Protein AF-A0AAV6BJM8-F1 (afdb_monomer)

pLDDT: mean 89.23, std 7.76, range [55.44, 96.25]

Mean predicted aligned error: 4.37 Å

Solvent-accessible surface area (backbone atoms only — not comparable to full-atom values): 4194 Å² total; per-residue (Å²): 130,64,68,66,62,60,53,48,53,52,49,50,53,54,52,50,52,52,52,52,52,54,50,51,40,68,76,42,62,83,42,61,67,57,48,53,51,52,51,52,52,42,52,50,34,32,77,68,70,75,38,61,64,69,60,41,50,53,51,51,52,53,52,51,53,49,38,55,51,54,63,71,76,105

Radius of gyration: 14.2 Å; Cα contacts (8 Å, |Δi|>4): 32; chains: 1; bounding box: 31×20×45 Å

Structure (mmCIF, N/CA/C/O backbone):
data_AF-A0AAV6BJM8-F1
#
_entry.id   AF-A0AAV6BJM8-F1
#
loop_
_atom_site.group_PDB
_atom_site.id
_atom_site.type_symbol
_atom_site.label_atom_id
_atom_site.label_alt_id
_atom_site.label_comp_id
_atom_site.label_asym_id
_atom_site.label_entity_id
_atom_site.label_seq_id
_atom_site.pdbx_PDB_ins_code
_atom_site.Cartn_x
_atom_site.Cartn_y
_atom_site.Cartn_z
_atom_site.occupancy
_atom_site.B_iso_or_equiv
_atom_site.auth_seq_id
_atom_site.auth_comp_id
_atom_site.auth_asym_id
_atom_site.auth_atom_id
_atom_site.pdbx_PDB_model_num
ATOM 1 N N . MET A 1 1 ? 17.894 6.187 -24.097 1.00 57.50 1 MET A N 1
ATOM 2 C CA . MET A 1 1 ? 17.348 5.930 -22.740 1.00 57.50 1 MET A CA 1
ATOM 3 C C . MET A 1 1 ? 17.154 4.433 -22.576 1.00 57.50 1 MET A C 1
ATOM 5 O O . MET A 1 1 ? 16.254 3.898 -23.213 1.00 57.50 1 MET A O 1
ATOM 9 N N . SER A 1 2 ? 17.992 3.748 -21.790 1.00 67.19 2 SER A N 1
ATOM 10 C CA . SER A 1 2 ? 17.784 2.317 -21.538 1.00 67.19 2 SER A CA 1
ATOM 11 C C . SER A 1 2 ? 16.440 2.119 -20.827 1.00 67.19 2 SER A C 1
ATOM 13 O O . SER A 1 2 ? 16.054 2.906 -19.956 1.00 67.19 2 SER A O 1
ATOM 15 N N . THR A 1 3 ? 15.684 1.108 -21.246 1.00 75.12 3 THR A N 1
ATOM 16 C CA . THR A 1 3 ? 14.349 0.752 -20.728 1.00 75.12 3 THR A CA 1
ATOM 17 C C . THR A 1 3 ? 14.315 0.703 -19.195 1.00 75.12 3 THR A C 1
ATOM 19 O O . THR A 1 3 ? 13.399 1.244 -18.575 1.00 75.12 3 THR A O 1
ATOM 22 N N . ASN A 1 4 ? 15.401 0.221 -18.589 1.00 83.44 4 ASN A N 1
ATOM 23 C CA . ASN A 1 4 ? 15.601 0.141 -17.143 1.00 83.44 4 ASN A CA 1
ATOM 24 C C . ASN A 1 4 ? 15.453 1.486 -16.411 1.00 83.44 4 ASN A C 1
ATOM 26 O O . ASN A 1 4 ? 14.823 1.539 -15.356 1.00 83.44 4 ASN A O 1
ATOM 30 N N . LEU A 1 5 ? 15.974 2.591 -16.958 1.00 88.25 5 LEU A N 1
ATOM 31 C CA . LEU A 1 5 ? 15.902 3.905 -16.300 1.00 88.25 5 LEU A CA 1
ATOM 32 C C . LEU A 1 5 ? 14.481 4.479 -16.308 1.00 88.25 5 LEU A C 1
ATOM 34 O O . LEU A 1 5 ? 14.060 5.139 -15.355 1.00 88.25 5 LEU A O 1
ATOM 38 N N . ARG A 1 6 ? 13.719 4.224 -17.377 1.00 87.00 6 ARG A N 1
ATOM 39 C CA . ARG A 1 6 ? 12.324 4.676 -17.491 1.00 87.00 6 ARG A C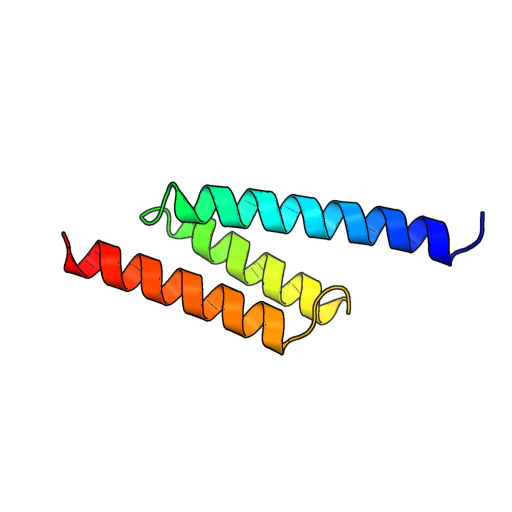A 1
ATOM 40 C C . ARG A 1 6 ? 11.449 3.963 -16.466 1.00 87.00 6 ARG A C 1
ATOM 42 O O . ARG A 1 6 ? 10.677 4.612 -15.757 1.00 87.00 6 ARG A O 1
ATOM 49 N N . ASP A 1 7 ? 11.611 2.651 -16.345 1.00 86.75 7 ASP A N 1
ATOM 50 C CA . ASP A 1 7 ? 10.836 1.849 -15.401 1.00 86.75 7 ASP A CA 1
ATOM 51 C C . ASP A 1 7 ? 11.277 2.079 -13.955 1.00 86.75 7 ASP A C 1
ATOM 53 O O . ASP A 1 7 ? 10.434 2.151 -13.060 1.00 86.75 7 ASP A O 1
ATOM 57 N N . GLN A 1 8 ? 12.567 2.330 -13.713 1.00 89.81 8 GLN A N 1
ATOM 58 C CA . GLN A 1 8 ? 13.057 2.734 -12.397 1.00 89.81 8 GLN A CA 1
ATOM 59 C C . GLN A 1 8 ? 12.404 4.040 -11.920 1.00 89.81 8 GLN A C 1
ATOM 61 O O . GLN A 1 8 ? 11.924 4.092 -10.785 1.00 89.81 8 GLN A O 1
ATOM 66 N N . LYS A 1 9 ? 12.314 5.070 -12.777 1.00 92.25 9 LYS A N 1
ATOM 67 C CA . LYS A 1 9 ? 11.650 6.345 -12.439 1.00 92.25 9 LYS A CA 1
ATOM 68 C C . LYS A 1 9 ? 10.171 6.149 -12.094 1.00 92.25 9 LYS A C 1
ATOM 70 O O . LYS A 1 9 ? 9.700 6.676 -11.086 1.00 92.25 9 LYS A O 1
ATOM 75 N N . ARG A 1 10 ? 9.448 5.336 -12.873 1.00 89.31 10 ARG A N 1
ATOM 76 C CA . ARG A 1 10 ? 8.042 4.985 -12.594 1.00 89.31 10 ARG A CA 1
ATOM 77 C C . ARG A 1 10 ? 7.897 4.241 -11.267 1.00 89.31 10 ARG A C 1
ATOM 79 O O . ARG A 1 10 ? 7.052 4.593 -10.449 1.00 89.31 10 ARG A O 1
ATOM 86 N N . ASN A 1 11 ? 8.758 3.258 -11.019 1.00 92.06 11 ASN A N 1
ATOM 87 C CA . ASN A 1 11 ? 8.751 2.483 -9.781 1.00 92.06 11 ASN A CA 1
ATOM 88 C C . ASN A 1 11 ? 9.052 3.356 -8.560 1.00 92.06 11 ASN A C 1
ATOM 90 O O . ASN A 1 11 ? 8.457 3.153 -7.501 1.00 92.06 11 ASN A O 1
ATOM 94 N N . LEU A 1 12 ? 9.956 4.328 -8.695 1.00 92.44 12 LEU A N 1
ATOM 95 C CA . LEU A 1 12 ? 10.258 5.286 -7.638 1.00 92.44 12 LEU A CA 1
ATOM 96 C C 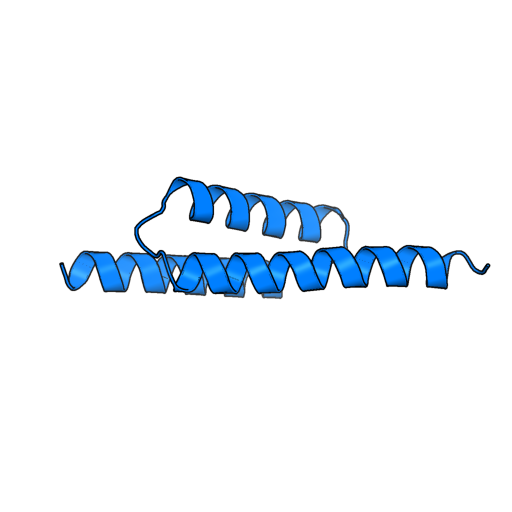. LEU A 1 12 ? 9.033 6.148 -7.309 1.00 92.44 12 LEU A C 1
ATOM 98 O O . LEU A 1 12 ? 8.685 6.251 -6.134 1.00 92.44 12 LEU A O 1
ATOM 102 N N . ALA A 1 13 ? 8.356 6.686 -8.327 1.00 92.31 13 ALA A N 1
ATOM 103 C CA . ALA A 1 13 ? 7.148 7.495 -8.159 1.00 92.31 13 ALA A CA 1
ATOM 104 C C . ALA A 1 13 ? 6.010 6.710 -7.480 1.00 92.31 13 ALA A C 1
ATOM 106 O O . ALA A 1 13 ? 5.415 7.177 -6.512 1.00 92.31 13 ALA A O 1
ATOM 107 N N . VAL A 1 14 ? 5.758 5.467 -7.903 1.00 92.00 14 VAL A N 1
ATOM 108 C CA . VAL A 1 14 ? 4.738 4.615 -7.264 1.00 92.00 14 VAL A CA 1
ATOM 109 C C . VAL A 1 14 ? 5.116 4.300 -5.812 1.00 92.00 14 VAL A C 1
ATOM 111 O O . VAL A 1 14 ? 4.274 4.322 -4.912 1.00 92.00 14 VAL A O 1
ATOM 114 N N . LYS A 1 15 ? 6.397 4.017 -5.540 1.00 90.75 15 LYS A N 1
ATOM 115 C CA . LYS A 1 15 ? 6.870 3.738 -4.177 1.00 90.75 15 LYS A CA 1
ATOM 116 C C . LYS A 1 15 ? 6.772 4.966 -3.268 1.00 90.75 15 LYS A C 1
ATOM 118 O O . LYS A 1 15 ? 6.454 4.785 -2.090 1.00 90.75 15 LYS A O 1
ATOM 123 N N . SER A 1 16 ? 7.053 6.173 -3.762 1.00 94.38 16 SER A N 1
ATOM 124 C CA . SER A 1 16 ? 6.923 7.408 -2.979 1.00 94.38 16 SER A CA 1
ATOM 125 C C . SER A 1 16 ? 5.457 7.731 -2.698 1.00 94.38 16 SER A C 1
ATOM 127 O O . SER A 1 16 ? 5.110 7.965 -1.542 1.00 94.38 16 SER A O 1
ATOM 129 N N . GLU A 1 17 ? 4.578 7.605 -3.693 1.00 93.19 17 GLU A N 1
ATOM 130 C CA . GLU A 1 17 ? 3.133 7.776 -3.521 1.00 93.19 17 GLU A CA 1
ATOM 131 C C . GLU A 1 17 ? 2.577 6.820 -2.453 1.00 93.19 17 GLU A C 1
ATOM 133 O O . GLU A 1 17 ? 1.895 7.245 -1.518 1.00 93.19 17 GLU A O 1
ATOM 138 N N . LEU A 1 18 ? 2.936 5.531 -2.518 1.00 93.69 18 LEU A N 1
ATOM 139 C CA . LEU A 1 18 ? 2.527 4.540 -1.518 1.00 93.69 18 LEU A CA 1
ATOM 140 C C . LEU A 1 18 ? 2.999 4.899 -0.103 1.00 93.69 18 LEU A C 1
ATOM 142 O O . LEU A 1 18 ? 2.269 4.658 0.857 1.00 93.69 18 LEU A O 1
ATOM 146 N N . LYS A 1 19 ? 4.210 5.451 0.055 1.00 92.19 19 LYS A N 1
ATOM 147 C CA . LYS A 1 19 ? 4.709 5.902 1.366 1.00 92.19 19 LYS A CA 1
ATOM 148 C C . LYS A 1 19 ? 3.870 7.065 1.898 1.00 92.19 19 LYS A C 1
ATOM 150 O O . LYS A 1 19 ? 3.490 7.035 3.067 1.00 92.19 19 LYS A O 1
ATOM 155 N N . THR A 1 20 ? 3.553 8.041 1.052 1.00 95.00 20 THR A N 1
ATOM 156 C CA . THR A 1 20 ? 2.728 9.200 1.419 1.00 95.00 20 THR A CA 1
ATOM 157 C C . THR A 1 20 ? 1.323 8.774 1.826 1.00 95.00 20 THR A C 1
ATOM 159 O O . THR A 1 20 ? 0.841 9.169 2.885 1.00 95.00 20 THR A O 1
ATOM 162 N N . LEU A 1 21 ? 0.690 7.899 1.045 1.00 93.38 21 LEU A N 1
ATOM 163 C CA . LEU A 1 21 ? -0.636 7.373 1.364 1.00 93.38 21 LEU A CA 1
ATOM 164 C C . LEU A 1 21 ? -0.643 6.558 2.661 1.00 93.38 21 LEU A C 1
ATOM 166 O O . LEU A 1 21 ? -1.557 6.698 3.466 1.00 93.38 21 LEU A O 1
ATOM 170 N N . LEU A 1 22 ? 0.398 5.756 2.907 1.00 92.75 22 LEU A N 1
ATOM 171 C CA . LEU A 1 22 ? 0.556 5.043 4.176 1.00 92.75 22 LEU A CA 1
ATOM 172 C C . LEU A 1 22 ? 0.727 5.995 5.363 1.00 92.75 22 LEU A C 1
ATOM 174 O O . LEU A 1 22 ? 0.257 5.676 6.450 1.00 92.75 22 LEU A O 1
ATOM 178 N N . LYS A 1 23 ? 1.402 7.136 5.181 1.00 92.69 23 LYS A N 1
ATOM 179 C CA . LYS A 1 23 ? 1.528 8.159 6.227 1.00 92.69 23 LYS A CA 1
ATOM 180 C C . LYS A 1 23 ? 0.170 8.799 6.523 1.00 92.69 23 LYS A C 1
ATOM 182 O O . LYS A 1 23 ? -0.206 8.846 7.687 1.00 92.69 23 LYS A O 1
ATOM 187 N N . ARG A 1 24 ? -0.580 9.193 5.488 1.00 91.69 24 ARG A N 1
ATOM 188 C CA . ARG A 1 24 ? -1.937 9.753 5.632 1.00 91.69 24 ARG A CA 1
ATOM 189 C C . ARG A 1 24 ? -2.889 8.778 6.318 1.00 91.69 24 ARG A C 1
ATOM 191 O O . ARG A 1 24 ? -3.531 9.135 7.293 1.00 91.69 24 ARG A O 1
ATOM 198 N N . ALA A 1 25 ? -2.882 7.513 5.899 1.00 90.50 25 ALA A N 1
ATOM 199 C CA . ALA A 1 25 ? -3.681 6.469 6.537 1.00 90.50 25 ALA A CA 1
ATOM 200 C C . ALA A 1 25 ? -3.365 6.313 8.037 1.00 90.50 25 ALA A C 1
ATOM 202 O O . ALA A 1 25 ? -4.250 6.010 8.823 1.00 90.50 25 ALA A O 1
ATOM 203 N N . ARG A 1 26 ? -2.119 6.544 8.469 1.00 88.50 26 ARG A N 1
ATOM 204 C CA . ARG A 1 26 ? -1.778 6.525 9.902 1.00 88.50 26 ARG A CA 1
ATOM 205 C C . ARG A 1 26 ? -2.283 7.736 10.676 1.00 88.50 26 ARG A C 1
ATOM 207 O O . ARG A 1 26 ? -2.497 7.607 11.872 1.00 88.50 26 ARG A O 1
ATOM 214 N N . GLN A 1 27 ? -2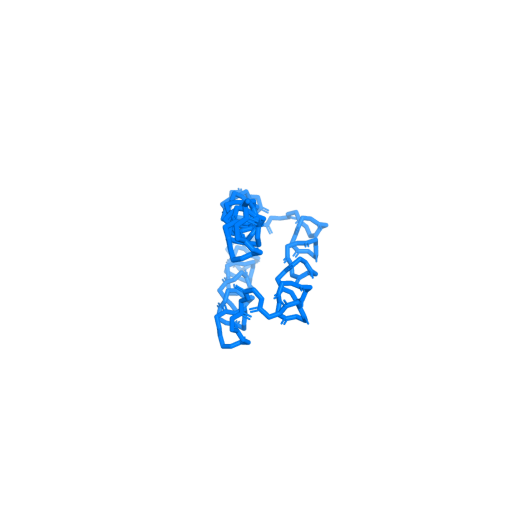.417 8.883 10.021 1.00 89.81 27 GLN A N 1
ATOM 215 C CA . GLN A 1 27 ? -2.925 10.108 10.640 1.00 89.81 27 GLN A CA 1
ATOM 216 C C . GLN A 1 27 ? -4.454 10.089 10.752 1.00 89.81 27 GLN A C 1
ATOM 218 O O . GLN A 1 27 ? -4.994 10.626 11.708 1.00 89.81 27 GLN A O 1
ATOM 223 N N . GLU A 1 28 ? -5.134 9.415 9.821 1.00 88.00 28 GLU A N 1
ATOM 224 C CA . GLU A 1 28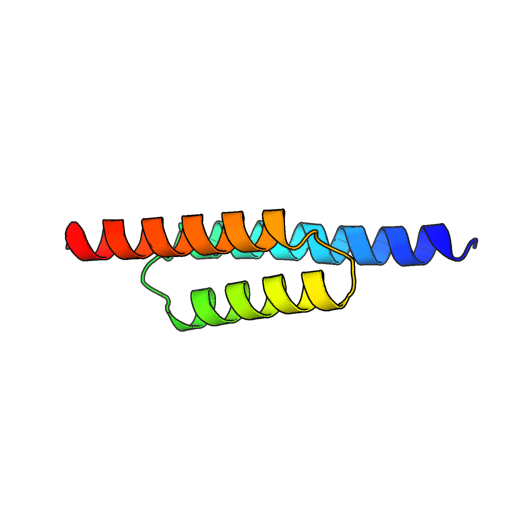 ? -6.597 9.315 9.770 1.00 88.00 28 GLU A CA 1
ATOM 225 C C . GLU A 1 28 ? -7.074 7.854 9.909 1.00 88.00 28 GLU A C 1
ATOM 227 O O . GLU A 1 28 ? -7.586 7.264 8.950 1.00 88.00 28 GLU A O 1
ATOM 232 N N . PRO A 1 29 ? -6.919 7.222 11.088 1.00 80.12 29 PRO A N 1
ATOM 233 C CA . PRO A 1 29 ? -7.280 5.818 11.285 1.00 80.12 29 PRO A CA 1
ATOM 234 C C . PRO A 1 29 ? -8.784 5.534 11.120 1.00 80.12 29 PRO A C 1
ATOM 236 O O . PRO A 1 29 ? -9.146 4.402 10.806 1.00 80.12 29 PRO A O 1
ATOM 239 N N . GLY A 1 30 ? -9.650 6.541 11.281 1.00 80.44 30 GLY A N 1
ATOM 240 C CA . GLY A 1 30 ? -11.104 6.423 11.100 1.00 80.44 30 GLY A CA 1
ATOM 241 C C . GLY A 1 30 ? -11.581 6.493 9.644 1.00 80.44 30 GLY A C 1
ATOM 242 O O . GLY A 1 30 ? -12.740 6.202 9.358 1.00 80.44 30 GLY A O 1
ATOM 243 N N . ASN A 1 31 ? -10.710 6.847 8.693 1.00 87.06 31 ASN A N 1
ATOM 244 C CA . ASN A 1 31 ? -11.099 7.010 7.295 1.00 87.06 31 ASN A CA 1
ATOM 245 C C . ASN A 1 31 ? -11.073 5.663 6.545 1.00 87.06 31 ASN A C 1
ATOM 247 O O . ASN A 1 31 ? -10.083 5.280 5.910 1.00 87.06 31 ASN A O 1
ATOM 251 N N . ALA A 1 32 ? -12.18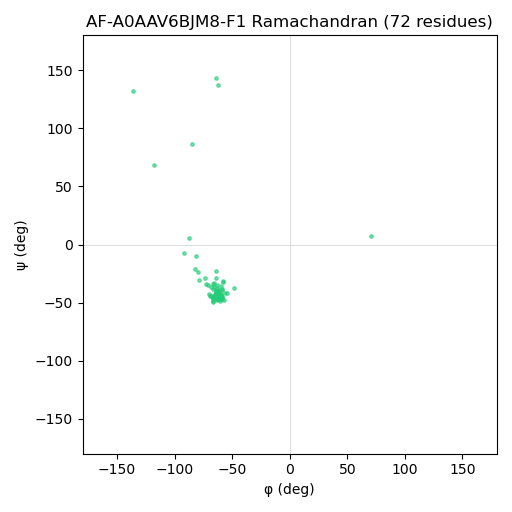6 4.926 6.608 1.00 85.81 32 ALA A N 1
ATOM 252 C CA . ALA A 1 32 ? -12.322 3.605 5.990 1.00 85.81 32 ALA A CA 1
ATOM 253 C C . ALA A 1 32 ? -12.113 3.620 4.460 1.00 85.81 32 ALA A C 1
ATOM 255 O O . ALA A 1 32 ? -11.515 2.695 3.898 1.00 85.81 32 ALA A O 1
ATOM 256 N N . ALA A 1 33 ? -12.550 4.685 3.780 1.00 89.06 33 ALA A N 1
ATOM 257 C CA . ALA A 1 33 ? -12.368 4.845 2.338 1.00 89.06 33 ALA A CA 1
ATOM 258 C C . ALA A 1 33 ? -10.881 4.972 1.975 1.00 89.06 33 ALA A C 1
ATOM 260 O O . ALA A 1 33 ? -10.391 4.280 1.071 1.00 89.06 33 ALA A O 1
ATOM 261 N N . LEU A 1 34 ? -10.135 5.782 2.735 1.00 90.06 34 LEU A N 1
ATOM 262 C CA . LEU A 1 34 ? -8.691 5.914 2.573 1.00 90.06 34 LEU A CA 1
ATOM 263 C C . LEU A 1 34 ? -7.995 4.566 2.794 1.00 90.06 34 LEU A C 1
ATOM 265 O O . LEU A 1 34 ? -7.199 4.152 1.950 1.00 90.06 34 LEU A O 1
ATOM 269 N N . MET A 1 35 ? -8.348 3.826 3.846 1.00 89.38 35 MET A N 1
ATOM 270 C CA . MET A 1 35 ? -7.769 2.505 4.129 1.00 89.38 35 MET A CA 1
ATOM 271 C C . MET A 1 35 ? -7.988 1.501 2.995 1.00 89.38 35 MET A C 1
ATOM 273 O O . MET A 1 35 ? -7.042 0.831 2.565 1.00 89.38 35 MET A O 1
ATOM 277 N N . LYS A 1 36 ? -9.212 1.432 2.457 1.00 90.69 36 LYS A N 1
ATOM 278 C CA . LYS A 1 36 ? -9.546 0.564 1.320 1.00 90.69 36 LYS A CA 1
ATOM 279 C C . LYS A 1 36 ? -8.751 0.951 0.072 1.00 90.69 36 LYS A C 1
ATOM 281 O O . LYS A 1 36 ? -8.228 0.078 -0.625 1.00 90.69 36 LYS A O 1
ATOM 286 N N . SER A 1 37 ? -8.592 2.253 -0.176 1.00 93.12 37 SER A N 1
ATOM 287 C CA . SER A 1 37 ? -7.794 2.758 -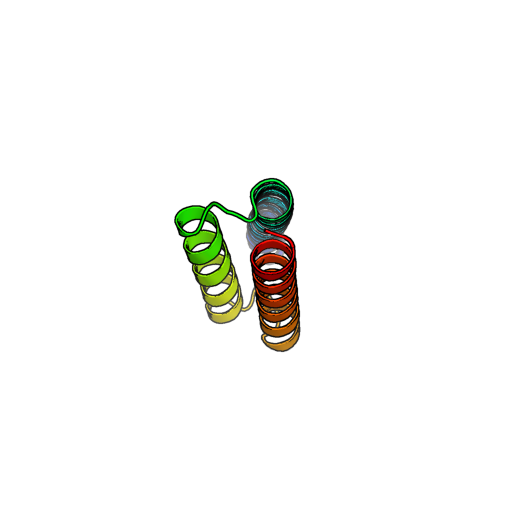1.299 1.00 93.12 37 SER A CA 1
ATOM 288 C C . SER A 1 37 ? -6.313 2.368 -1.175 1.00 93.12 37 SER A C 1
ATOM 290 O O . SER A 1 37 ? -5.704 1.915 -2.148 1.00 93.12 37 SER A O 1
ATOM 292 N N . VAL A 1 38 ? -5.742 2.456 0.034 1.00 93.56 38 VAL A N 1
ATOM 293 C CA . VAL A 1 38 ? -4.349 2.083 0.310 1.00 93.56 38 VAL A CA 1
ATOM 294 C C . VAL A 1 38 ? -4.141 0.583 0.150 1.00 93.56 38 VAL A C 1
ATOM 296 O O . VAL A 1 38 ? -3.168 0.174 -0.486 1.00 93.56 38 VAL A O 1
ATOM 299 N N . ALA A 1 39 ? -5.055 -0.241 0.667 1.00 92.75 39 ALA A N 1
ATOM 300 C CA . ALA A 1 39 ? -4.996 -1.691 0.493 1.00 92.75 39 ALA A CA 1
ATOM 301 C C . ALA A 1 39 ? -5.029 -2.080 -0.996 1.00 92.75 39 ALA A C 1
ATOM 303 O O . ALA A 1 39 ? -4.162 -2.824 -1.454 1.00 92.75 39 ALA A O 1
ATOM 304 N N . SER A 1 40 ? -5.947 -1.491 -1.770 1.00 94.38 40 SER A N 1
ATOM 305 C CA . SER A 1 40 ? -6.059 -1.732 -3.215 1.00 94.38 40 SER A CA 1
ATOM 306 C C . SER A 1 40 ? -4.792 -1.328 -3.981 1.00 94.38 40 SER A C 1
ATOM 308 O O . SER A 1 40 ? -4.289 -2.086 -4.816 1.00 94.38 40 SER A O 1
ATOM 310 N N . LYS A 1 41 ? -4.202 -0.167 -3.661 1.00 94.38 41 LYS A N 1
ATOM 311 C CA . LYS A 1 41 ? -2.942 0.277 -4.280 1.00 94.38 41 LYS A CA 1
ATOM 312 C C . LYS A 1 41 ? -1.756 -0.620 -3.917 1.00 94.38 41 LYS A C 1
ATOM 314 O O . LYS A 1 41 ? -0.912 -0.871 -4.778 1.00 94.38 41 LYS A O 1
ATOM 319 N N . LEU A 1 42 ? -1.692 -1.140 -2.687 1.00 94.31 42 LEU A N 1
ATOM 320 C CA . LEU A 1 42 ? -0.673 -2.122 -2.298 1.00 94.31 42 LEU A CA 1
ATOM 321 C C . LEU A 1 42 ? -0.792 -3.404 -3.127 1.00 94.31 42 LEU A C 1
ATOM 323 O O . LEU A 1 42 ? 0.213 -3.879 -3.652 1.00 94.31 42 LEU A O 1
ATOM 327 N N . ASP A 1 43 ? -2.005 -3.926 -3.296 1.00 94.50 43 ASP A N 1
ATOM 328 C CA . ASP A 1 43 ? -2.238 -5.155 -4.061 1.00 94.50 43 ASP A CA 1
ATOM 329 C C . ASP A 1 43 ? -1.964 -4.956 -5.559 1.00 94.50 43 ASP A C 1
ATOM 331 O O . ASP A 1 43 ? -1.355 -5.810 -6.210 1.00 94.50 43 ASP A O 1
ATOM 335 N N . ARG A 1 44 ? -2.293 -3.780 -6.105 1.00 94.56 44 ARG A N 1
ATOM 336 C CA . ARG A 1 44 ? -1.933 -3.414 -7.482 1.00 94.56 44 ARG A CA 1
ATOM 337 C C . ARG A 1 44 ? -0.417 -3.325 -7.679 1.00 94.56 44 ARG A C 1
ATOM 339 O O . ARG A 1 44 ? 0.081 -3.794 -8.701 1.00 94.56 44 ARG A O 1
ATOM 346 N N . ALA A 1 45 ? 0.320 -2.780 -6.711 1.00 93.94 45 ALA A N 1
ATOM 347 C CA . ALA A 1 45 ? 1.781 -2.723 -6.765 1.00 93.94 45 ALA A CA 1
ATOM 348 C C . ALA A 1 45 ? 2.426 -4.119 -6.715 1.00 93.94 45 ALA A C 1
ATOM 350 O O . ALA A 1 45 ? 3.445 -4.339 -7.369 1.00 93.94 45 ALA A O 1
ATOM 351 N N . VAL A 1 46 ? 1.815 -5.072 -6.001 1.00 95.56 46 VAL A N 1
ATOM 352 C CA . VAL A 1 46 ? 2.228 -6.487 -6.027 1.00 95.56 46 VAL A CA 1
ATOM 353 C C . VAL A 1 46 ? 1.962 -7.103 -7.398 1.00 95.56 46 VAL A C 1
ATOM 355 O O . VAL A 1 46 ? 2.871 -7.686 -7.980 1.00 95.56 46 VAL A O 1
ATOM 358 N N . LYS A 1 47 ? 0.756 -6.920 -7.959 1.00 95.19 47 LYS A N 1
ATOM 359 C CA . LYS A 1 47 ? 0.395 -7.453 -9.288 1.00 95.19 47 LYS A CA 1
ATOM 360 C C . LYS A 1 47 ? 1.331 -6.959 -10.396 1.00 95.19 47 LYS A C 1
ATOM 362 O O . LYS A 1 47 ? 1.565 -7.667 -11.365 1.00 95.19 47 LYS A O 1
ATOM 367 N N . LYS A 1 48 ? 1.862 -5.742 -10.259 1.00 91.56 48 LYS A N 1
ATOM 368 C CA . LYS A 1 48 ? 2.820 -5.142 -11.201 1.00 91.56 48 LYS A CA 1
ATOM 369 C C . LYS A 1 48 ? 4.290 -5.474 -10.898 1.00 91.56 48 LYS A C 1
ATOM 371 O O . LYS A 1 48 ? 5.164 -4.906 -11.538 1.00 91.56 48 LYS A O 1
ATOM 376 N N . GLY A 1 49 ? 4.581 -6.336 -9.919 1.00 91.44 49 GLY A N 1
ATOM 377 C CA . GLY A 1 49 ? 5.950 -6.728 -9.554 1.00 91.44 49 GLY A CA 1
ATOM 378 C C . GLY A 1 49 ? 6.774 -5.629 -8.867 1.00 91.44 49 GLY A C 1
ATOM 379 O O . GLY A 1 49 ? 7.963 -5.802 -8.621 1.00 91.44 49 GLY A O 1
ATOM 380 N N . MET A 1 50 ? 6.163 -4.493 -8.521 1.00 91.38 50 MET A N 1
ATOM 381 C CA . MET A 1 50 ? 6.859 -3.340 -7.931 1.00 91.38 50 MET A CA 1
ATOM 382 C C . MET A 1 50 ? 7.129 -3.513 -6.431 1.00 91.38 50 MET A C 1
ATOM 384 O O . MET A 1 50 ? 8.013 -2.853 -5.869 1.00 91.38 50 MET A O 1
ATOM 388 N N . LEU A 1 51 ? 6.338 -4.361 -5.768 1.00 91.06 51 LEU A N 1
ATOM 389 C CA . LEU A 1 51 ? 6.404 -4.625 -4.336 1.00 91.06 51 LEU A CA 1
ATOM 390 C C . LEU A 1 51 ? 6.286 -6.134 -4.062 1.00 91.06 51 LEU A C 1
ATOM 392 O O . LEU A 1 51 ? 5.349 -6.761 -4.554 1.00 91.06 51 LEU A O 1
ATOM 396 N N . PRO A 1 52 ? 7.153 -6.722 -3.222 1.00 94.56 52 PRO A N 1
ATOM 397 C CA . PRO A 1 52 ? 6.994 -8.112 -2.811 1.00 94.56 52 PRO A CA 1
ATOM 398 C C . PRO A 1 52 ? 5.706 -8.340 -2.006 1.00 94.56 52 PRO A C 1
ATOM 400 O O . PRO A 1 52 ? 5.338 -7.525 -1.150 1.00 94.56 52 PRO A O 1
ATOM 403 N N . LYS A 1 53 ? 5.061 -9.498 -2.211 1.00 95.31 53 LYS A N 1
ATOM 404 C CA . LYS A 1 53 ? 3.816 -9.900 -1.523 1.00 95.31 53 LYS A CA 1
ATOM 405 C C . LYS A 1 53 ? 3.944 -9.848 0.003 1.00 95.31 53 LYS A C 1
ATOM 407 O O . LYS A 1 53 ? 3.059 -9.341 0.688 1.00 95.31 53 LYS A O 1
ATOM 412 N N . THR A 1 54 ? 5.075 -10.299 0.544 1.00 96.25 54 THR A N 1
ATOM 413 C CA . THR A 1 54 ? 5.364 -10.285 1.990 1.00 96.25 54 THR A CA 1
ATOM 414 C C . THR A 1 54 ? 5.368 -8.867 2.567 1.00 96.25 54 THR A C 1
ATOM 416 O O . THR A 1 54 ? 4.848 -8.624 3.659 1.00 96.25 54 THR A O 1
ATOM 419 N N . VAL A 1 55 ? 5.902 -7.895 1.822 1.00 94.44 55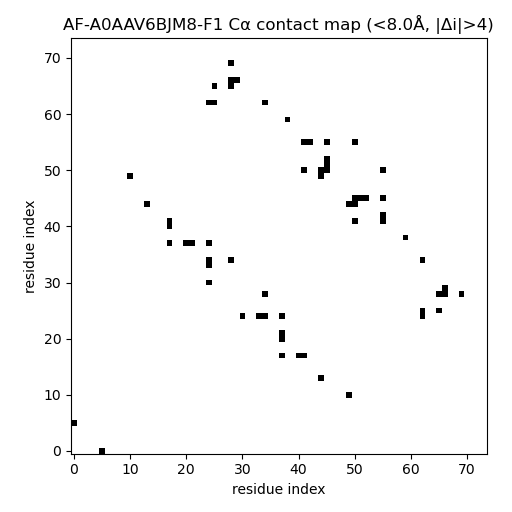 VAL A N 1
ATOM 420 C CA . VAL A 1 55 ? 5.938 -6.487 2.234 1.00 94.44 55 VAL A CA 1
ATOM 421 C C . VAL A 1 55 ? 4.542 -5.876 2.203 1.00 94.44 55 VAL A C 1
ATOM 423 O O . VAL A 1 55 ? 4.176 -5.165 3.142 1.00 94.44 55 VAL A O 1
ATOM 426 N N . ALA A 1 56 ? 3.752 -6.170 1.169 1.00 95.19 56 ALA A N 1
ATOM 427 C CA . ALA A 1 56 ? 2.361 -5.733 1.095 1.00 95.19 56 ALA A CA 1
ATOM 428 C C . ALA A 1 56 ? 1.534 -6.302 2.258 1.00 95.19 56 ALA A C 1
ATOM 430 O O . ALA A 1 56 ? 0.892 -5.538 2.980 1.00 95.19 56 ALA A O 1
ATOM 431 N N . ASN A 1 57 ? 1.637 -7.607 2.522 1.00 95.69 57 ASN A N 1
ATOM 432 C CA . ASN A 1 57 ? 0.939 -8.274 3.624 1.00 95.69 57 ASN A CA 1
ATOM 433 C C . ASN A 1 57 ? 1.299 -7.672 4.986 1.00 95.69 57 ASN A C 1
ATOM 435 O O . ASN A 1 57 ? 0.412 -7.348 5.777 1.00 95.69 57 ASN A O 1
ATOM 439 N N . ARG A 1 58 ? 2.591 -7.430 5.243 1.00 95.56 58 ARG A N 1
ATOM 440 C CA . ARG A 1 58 ? 3.041 -6.788 6.486 1.00 95.56 58 ARG A CA 1
ATOM 441 C C . ARG A 1 58 ? 2.468 -5.379 6.645 1.00 95.56 58 ARG A C 1
ATOM 443 O O . ARG A 1 58 ? 2.085 -4.996 7.748 1.00 95.56 58 ARG A O 1
ATOM 450 N N . ARG A 1 59 ? 2.409 -4.594 5.564 1.00 94.31 59 ARG A N 1
ATOM 451 C CA . ARG A 1 59 ? 1.835 -3.238 5.585 1.00 94.31 59 ARG A CA 1
ATOM 452 C C . ARG A 1 59 ? 0.329 -3.272 5.855 1.00 94.31 59 ARG A C 1
ATOM 454 O O . ARG A 1 59 ? -0.113 -2.542 6.736 1.00 94.31 59 ARG A O 1
ATOM 461 N N . LYS A 1 60 ? -0.419 -4.155 5.183 1.00 93.00 60 LYS A N 1
ATOM 462 C CA . LYS A 1 60 ? -1.861 -4.355 5.418 1.00 93.00 60 LYS A CA 1
ATOM 463 C C . LYS A 1 60 ? -2.149 -4.787 6.858 1.00 93.00 60 LYS A C 1
ATOM 465 O O . LYS A 1 60 ? -2.972 -4.171 7.524 1.00 93.00 60 LYS A O 1
ATOM 470 N N . SER A 1 61 ? -1.402 -5.763 7.377 1.00 94.44 61 SER A N 1
ATOM 471 C CA . SER A 1 61 ? -1.550 -6.226 8.764 1.00 94.44 61 SER A CA 1
ATOM 472 C C . SER A 1 61 ? -1.303 -5.107 9.781 1.00 94.44 61 SER A C 1
ATOM 474 O O . SER A 1 61 ? -2.066 -4.956 10.731 1.00 94.44 61 SER A O 1
ATOM 476 N N . ARG A 1 62 ? -0.271 -4.276 9.577 1.00 92.69 62 ARG A N 1
ATOM 477 C CA . ARG A 1 62 ? 0.012 -3.134 10.464 1.00 92.69 62 ARG A CA 1
ATOM 478 C C . ARG A 1 62 ? -1.106 -2.090 10.453 1.00 92.69 62 ARG A C 1
ATOM 480 O O . ARG A 1 62 ? -1.437 -1.584 11.519 1.00 92.69 62 ARG A O 1
ATOM 487 N N . LEU A 1 63 ? -1.683 -1.788 9.286 1.00 90.44 63 LEU A N 1
ATOM 488 C CA . LEU A 1 63 ? -2.833 -0.882 9.187 1.00 90.44 63 LEU A CA 1
ATOM 489 C C . LEU A 1 63 ? -4.050 -1.447 9.926 1.00 90.44 63 LEU A C 1
ATOM 491 O O . LEU A 1 63 ? -4.626 -0.749 10.749 1.00 90.44 63 LEU A O 1
ATOM 495 N N . ALA A 1 64 ? -4.380 -2.723 9.713 1.00 90.44 64 ALA A N 1
ATOM 496 C CA . ALA A 1 64 ? -5.494 -3.371 10.405 1.00 90.44 64 ALA A CA 1
ATOM 497 C C . ALA A 1 64 ? -5.305 -3.367 11.932 1.00 90.44 64 ALA A C 1
ATOM 499 O O . ALA A 1 64 ? -6.213 -3.009 12.673 1.00 90.44 64 ALA A O 1
ATOM 500 N N . LYS A 1 65 ? -4.096 -3.686 12.416 1.00 91.62 65 LYS A N 1
ATOM 501 C CA . LYS A 1 65 ? -3.771 -3.616 13.851 1.00 91.62 65 LYS A CA 1
ATOM 502 C C . LYS A 1 65 ? -3.962 -2.213 14.422 1.00 91.62 65 LYS A C 1
ATOM 504 O O . LYS A 1 65 ? -4.405 -2.086 15.555 1.00 91.62 65 LYS A O 1
ATOM 509 N N . MET A 1 66 ? -3.600 -1.181 13.667 1.00 88.69 66 MET A N 1
ATOM 510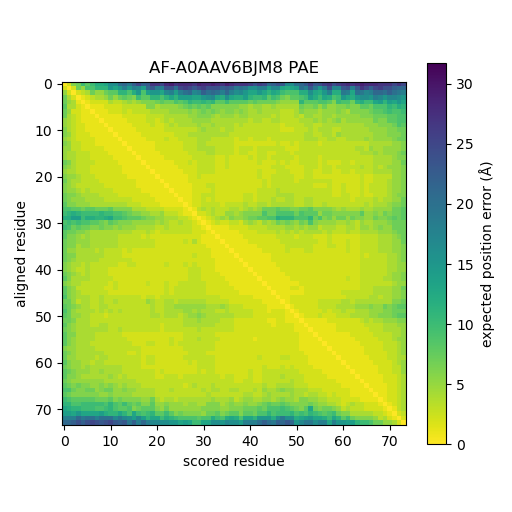 C CA . MET A 1 66 ? -3.766 0.208 14.087 1.00 88.69 66 MET A CA 1
ATOM 511 C C . MET A 1 66 ? -5.245 0.587 14.189 1.00 88.69 66 MET A C 1
ATOM 513 O O . MET A 1 66 ? -5.647 1.059 15.242 1.00 88.69 66 MET A O 1
ATOM 517 N N . VAL A 1 67 ? -6.049 0.297 13.161 1.00 87.62 67 VAL A N 1
ATOM 518 C CA . VAL A 1 67 ? -7.502 0.557 13.170 1.00 87.62 67 VAL A CA 1
ATOM 519 C C . VAL A 1 67 ? -8.192 -0.191 14.315 1.00 87.62 67 VAL A C 1
ATOM 521 O O . VAL A 1 67 ? -8.991 0.382 15.046 1.00 87.62 67 VAL A O 1
ATOM 524 N N . ASN A 1 68 ? -7.830 -1.455 14.540 1.00 88.44 68 ASN A N 1
ATOM 525 C CA . ASN A 1 68 ? -8.394 -2.237 15.640 1.00 88.44 68 ASN A CA 1
ATOM 526 C C . ASN A 1 68 ? -7.983 -1.692 17.015 1.00 88.44 68 ASN A C 1
ATOM 528 O O . ASN A 1 68 ? -8.752 -1.788 17.963 1.00 88.44 68 ASN A O 1
ATOM 532 N N . ARG A 1 69 ? -6.767 -1.145 17.151 1.00 88.25 69 ARG A N 1
ATOM 533 C CA . ARG A 1 69 ? -6.323 -0.496 18.394 1.00 88.25 69 ARG A CA 1
ATOM 534 C C . ARG A 1 69 ? -7.084 0.795 18.649 1.00 88.25 69 ARG A C 1
ATOM 536 O O . ARG A 1 69 ? -7.514 1.000 19.773 1.00 88.25 69 ARG A O 1
ATOM 543 N N . THR A 1 70 ? -7.268 1.631 17.628 1.00 84.25 70 THR A N 1
ATOM 544 C CA . THR A 1 70 ? -8.032 2.875 17.771 1.00 84.25 70 THR A CA 1
ATOM 545 C C . THR A 1 70 ? -9.492 2.587 18.094 1.00 84.25 70 THR A C 1
ATOM 547 O O . THR A 1 70 ? -10.023 3.190 19.013 1.00 84.25 70 THR A O 1
ATOM 550 N N . ALA A 1 71 ? -10.102 1.598 17.432 1.00 80.38 71 ALA A N 1
ATOM 551 C CA . ALA A 1 71 ? -11.481 1.189 17.701 1.00 80.38 71 ALA A CA 1
ATOM 552 C C . ALA A 1 71 ? -11.695 0.624 19.116 1.00 80.38 71 ALA A C 1
ATOM 554 O O . ALA A 1 71 ? -12.788 0.737 19.640 1.00 80.38 71 ALA A O 1
ATOM 555 N N . LYS A 1 72 ? -10.674 0.010 19.732 1.00 79.00 72 LYS A N 1
ATOM 556 C CA . LYS A 1 72 ? -10.736 -0.480 21.123 1.00 79.00 72 LYS A CA 1
ATOM 557 C C . LYS A 1 72 ? -10.484 0.5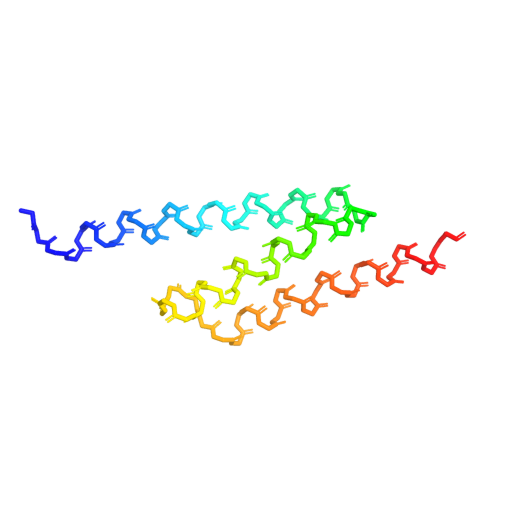98 22.179 1.00 79.00 72 LYS A C 1
ATOM 559 O O . LYS A 1 72 ? -10.771 0.364 23.344 1.00 79.00 72 LYS A O 1
ATOM 564 N N . ALA A 1 73 ? -9.835 1.693 21.794 1.00 70.75 73 ALA A N 1
ATOM 565 C CA . ALA A 1 73 ? -9.530 2.814 22.681 1.00 70.75 73 ALA A CA 1
ATOM 566 C C . ALA A 1 73 ? -10.627 3.895 22.665 1.00 70.75 73 ALA A C 1
ATOM 568 O O . ALA A 1 73 ? -10.527 4.852 23.427 1.00 70.75 73 ALA A O 1
ATOM 569 N N . SER A 1 74 ? -11.609 3.751 21.768 1.00 55.44 74 SER A N 1
ATOM 570 C CA . SER A 1 74 ? -12.832 4.560 21.685 1.00 55.44 74 SER A CA 1
ATOM 571 C C . SER A 1 74 ? -13.941 3.850 22.448 1.00 55.44 74 SER A C 1
ATOM 573 O O . SER A 1 74 ? -14.766 4.558 23.055 1.00 55.44 74 SER A O 1
#

Sequence (74 aa):
MSTNLRDQKRNLAVKSELKTLLKRARQEPGNAALMKSVASKLDRAVKKGMLPKTVANRRKSRLAKMVNRTAKAS

Secondary structure (DSSP, 8-state):
--HHHHHHHHHHHHHHHHHHHHHHHHH-TT-HHHHHHHHHHHHHHHHTTSS-HHHHHHHHHHHHHHHHHHHHH-

Foldseek 3Di:
DPPVVVVVVVLVVLVVVLVVLLVVCLVCLPPPVSLVVSLVSLVVCCVVVSDPPVVSVVSNVVSVVSSVVVVVVD

Nearest PDB structures (foldseek):
  8cwo-assembly1_T  TM=8.805E-01  e=3.047E-03  Cutibacterium acnes
  7m4u-assembly1_t  TM=8.544E-01  e=1.483E-02  Acinetobacter baumannii AB0057
  7boe-assembly1_T  TM=8.615E-01  e=3.079E-02  Escherichia coli K-12
  8b0x-assembly1_T  TM=8.571E-01  e=3.696E-02  Escherichia coli B